Protein AF-A0A1Z9DS92-F1 (afdb_monomer_lite)

Foldseek 3Di:
DDPPPPPPPPCPVFFKFWPPDDLVPCVVQQVWWWWFDDVVVPDIWIWHQHSVRTIFIHVVGDSDPDPVVVCVRQAQTWIHTVPDDITGIHTD

Secondary structure (DSSP, 8-state):
-----SSSS------EEETT--TTT-HHHHHS-EEEEETTTTEEEEEEE-TTSEEEETTTTB-S---HHHHHHHTTPEEEETTEEEEEEEE-

Structure (mmCIF, N/CA/C/O backbone):
data_AF-A0A1Z9DS92-F1
#
_entry.id   AF-A0A1Z9DS92-F1
#
loop_
_atom_site.group_PDB
_atom_site.id
_atom_site.type_symbol
_atom_site.label_atom_id
_atom_site.label_alt_id
_atom_site.label_comp_id
_atom_site.label_asym_id
_atom_site.label_entity_id
_atom_site.label_seq_id
_atom_site.pdbx_PDB_ins_code
_atom_site.Cartn_x
_atom_site.Cartn_y
_atom_site.Cartn_z
_atom_site.occupancy
_atom_site.B_iso_or_equiv
_atom_site.auth_seq_id
_atom_site.auth_comp_id
_atom_site.auth_asym_id
_atom_site.auth_atom_id
_atom_site.pdbx_PDB_model_num
ATOM 1 N N . MET A 1 1 ? 33.619 12.275 30.978 1.00 38.12 1 MET A N 1
ATOM 2 C CA . MET A 1 1 ? 33.325 11.732 29.636 1.00 38.12 1 MET A CA 1
ATOM 3 C C . MET A 1 1 ? 32.021 10.964 29.735 1.00 38.12 1 MET A C 1
ATOM 5 O O . MET A 1 1 ? 32.007 9.836 30.198 1.00 38.12 1 MET A O 1
ATOM 9 N N . THR A 1 2 ? 30.918 11.636 29.441 1.00 38.19 2 THR A N 1
ATOM 10 C CA . THR A 1 2 ? 29.553 11.097 29.460 1.00 38.19 2 THR A CA 1
ATOM 11 C C . THR A 1 2 ? 29.190 10.709 28.028 1.00 38.19 2 THR A C 1
ATOM 13 O O . THR A 1 2 ? 29.329 11.564 27.152 1.00 38.19 2 THR A O 1
ATOM 16 N N . PRO A 1 3 ? 28.728 9.481 27.735 1.00 45.94 3 PRO A N 1
ATOM 17 C CA . PRO A 1 3 ? 28.198 9.177 26.417 1.00 45.94 3 PRO A CA 1
ATOM 18 C C . PRO A 1 3 ? 26.763 9.706 26.352 1.00 45.94 3 PRO A C 1
ATOM 20 O O . PRO A 1 3 ? 25.796 9.037 26.704 1.00 45.94 3 PRO A O 1
ATOM 23 N N . PHE A 1 4 ? 26.637 10.955 25.919 1.00 45.59 4 PHE A N 1
ATOM 24 C CA . PHE A 1 4 ? 25.380 11.584 25.528 1.00 45.59 4 PHE A CA 1
ATOM 25 C C . PHE A 1 4 ? 25.038 11.117 24.101 1.00 45.59 4 PHE A C 1
ATOM 27 O O . PHE A 1 4 ? 25.143 11.872 23.142 1.00 45.59 4 PHE A O 1
ATOM 34 N N . SER A 1 5 ? 24.762 9.825 23.903 1.00 47.62 5 SER A N 1
ATOM 35 C CA . SER A 1 5 ? 24.436 9.298 22.558 1.00 47.62 5 SER A CA 1
ATOM 36 C C . SER A 1 5 ? 23.423 8.153 22.554 1.00 47.62 5 SER A C 1
ATOM 38 O O . SER A 1 5 ? 23.266 7.479 21.546 1.00 47.62 5 SER A O 1
ATOM 40 N N . LEU A 1 6 ? 22.694 7.946 23.652 1.00 41.16 6 LEU A N 1
ATOM 41 C CA . LEU A 1 6 ? 21.720 6.854 23.782 1.00 41.16 6 LEU A CA 1
ATOM 42 C C . LEU A 1 6 ? 20.265 7.251 23.471 1.00 41.16 6 LEU A C 1
ATOM 44 O O . LEU A 1 6 ? 19.377 6.434 23.668 1.00 41.16 6 LEU A O 1
ATOM 48 N N . LEU A 1 7 ? 19.998 8.472 22.987 1.00 40.59 7 LEU A N 1
ATOM 49 C CA . LEU A 1 7 ? 18.621 8.975 22.830 1.00 40.59 7 LEU A CA 1
ATOM 50 C C . LEU A 1 7 ? 18.170 9.246 21.384 1.00 40.59 7 LEU A C 1
ATOM 52 O O . LEU A 1 7 ? 17.042 9.675 21.186 1.00 40.59 7 LEU A O 1
ATOM 56 N N . VAL A 1 8 ? 19.019 9.006 20.378 1.00 40.31 8 VAL A N 1
ATOM 57 C CA . VAL A 1 8 ? 18.723 9.355 18.967 1.00 40.31 8 VAL A CA 1
ATOM 58 C C . VAL A 1 8 ? 18.348 8.129 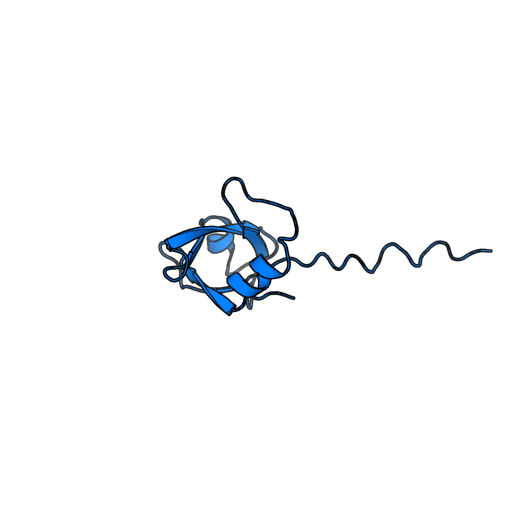18.114 1.00 40.31 8 VAL A C 1
ATOM 60 O O . VAL A 1 8 ? 18.116 8.260 16.924 1.00 40.31 8 VAL A O 1
ATOM 63 N N . ALA A 1 9 ? 18.261 6.929 18.699 1.00 39.75 9 ALA A N 1
ATOM 64 C CA . ALA A 1 9 ? 18.139 5.679 17.933 1.00 39.75 9 ALA A CA 1
ATOM 65 C C . ALA A 1 9 ? 16.887 4.830 18.233 1.00 39.75 9 ALA A C 1
ATOM 67 O O . ALA A 1 9 ? 16.866 3.668 17.852 1.00 39.75 9 ALA A O 1
ATOM 68 N N . GLN A 1 10 ? 15.870 5.348 18.935 1.00 36.72 10 GLN A N 1
ATOM 69 C CA . GLN A 1 10 ? 14.679 4.543 19.289 1.00 36.72 10 GLN A CA 1
ATOM 70 C C . GLN A 1 10 ? 13.328 5.220 19.061 1.00 36.72 10 GLN A C 1
ATOM 72 O O . GLN A 1 10 ? 12.301 4.681 19.460 1.00 36.72 10 GLN A O 1
ATOM 77 N N . ILE A 1 11 ? 13.296 6.350 18.358 1.00 41.44 11 ILE A N 1
ATOM 78 C CA . ILE A 1 11 ? 12.112 6.628 17.548 1.00 41.44 11 ILE A CA 1
ATOM 79 C C . ILE A 1 11 ? 12.401 5.923 16.225 1.00 41.44 11 ILE A C 1
ATOM 81 O O . ILE A 1 11 ? 12.771 6.550 15.241 1.00 41.44 11 ILE A O 1
ATOM 85 N N . GLU A 1 12 ? 12.326 4.588 16.232 1.00 42.69 12 GLU A N 1
ATOM 86 C CA . GLU A 1 12 ? 11.941 3.838 15.036 1.00 42.69 12 GLU A CA 1
ATOM 87 C C . GLU A 1 12 ? 10.500 4.262 14.755 1.00 42.69 12 GLU A C 1
ATOM 89 O O . GLU A 1 12 ? 9.540 3.637 15.177 1.00 42.69 12 GLU A O 1
ATOM 94 N N . ASP A 1 13 ? 10.391 5.483 14.249 1.00 48.59 13 ASP A N 1
ATOM 95 C CA . ASP A 1 13 ? 9.460 5.976 13.265 1.00 48.59 13 ASP A CA 1
ATOM 96 C C . ASP A 1 13 ? 8.542 4.859 12.741 1.00 48.59 13 ASP A C 1
ATOM 98 O O . ASP A 1 13 ? 8.808 4.251 11.704 1.00 48.59 13 ASP A O 1
ATOM 102 N N . GLU A 1 14 ? 7.489 4.558 13.517 1.00 54.78 14 GLU A N 1
ATOM 103 C CA . GLU A 1 14 ? 6.486 3.528 13.238 1.00 54.78 14 GLU A CA 1
ATOM 104 C C . GLU A 1 14 ? 5.641 3.962 12.029 1.00 54.78 14 GLU A C 1
ATOM 106 O O . GLU A 1 14 ? 4.492 4.405 12.152 1.00 54.78 14 GLU A O 1
ATOM 111 N N . HIS A 1 15 ? 6.248 3.884 10.853 1.00 67.00 15 HIS A N 1
ATOM 112 C CA . HIS A 1 15 ? 5.642 4.212 9.580 1.00 67.00 15 HIS A CA 1
ATOM 113 C C . HIS A 1 15 ? 5.023 2.969 8.958 1.00 67.00 15 HIS A C 1
ATOM 115 O O . HIS A 1 15 ? 5.499 1.842 9.105 1.00 67.00 15 HIS A O 1
ATOM 121 N N . PHE A 1 16 ? 3.944 3.181 8.217 1.00 78.25 16 PHE A N 1
ATOM 122 C CA . PHE A 1 16 ? 3.433 2.154 7.327 1.00 78.25 16 PHE A CA 1
ATOM 123 C C . PHE A 1 16 ? 4.355 2.042 6.119 1.00 78.25 16 PHE A C 1
ATOM 125 O O . PHE A 1 16 ? 4.843 3.056 5.622 1.00 78.25 16 PHE A O 1
ATOM 132 N N . ILE A 1 17 ? 4.567 0.828 5.624 1.00 79.62 17 ILE A N 1
ATOM 133 C CA . ILE A 1 17 ? 5.416 0.584 4.458 1.00 79.62 17 ILE A CA 1
ATOM 134 C C . ILE A 1 17 ? 4.644 -0.253 3.443 1.00 79.62 17 ILE A C 1
ATOM 136 O O . ILE A 1 17 ? 3.916 -1.191 3.795 1.00 79.62 17 ILE A O 1
ATOM 140 N N . LEU A 1 18 ? 4.804 0.084 2.162 1.00 81.25 18 LEU A N 1
ATOM 141 C CA . LEU A 1 18 ? 4.294 -0.748 1.080 1.00 81.25 18 LEU A CA 1
ATOM 142 C C . LEU A 1 18 ? 5.118 -2.039 1.003 1.00 81.25 18 LEU A C 1
ATOM 144 O O . LEU A 1 18 ? 6.342 -2.013 0.877 1.00 81.25 18 LEU A O 1
ATOM 148 N N . LYS A 1 19 ? 4.451 -3.192 1.088 1.00 81.44 19 LYS A N 1
ATOM 149 C CA . LYS A 1 19 ? 5.140 -4.485 1.092 1.00 81.44 19 LYS A CA 1
ATOM 150 C C . LYS A 1 19 ? 5.969 -4.696 -0.182 1.00 81.44 19 LYS A C 1
ATOM 152 O O . LYS A 1 19 ? 5.438 -4.556 -1.286 1.00 81.44 19 LYS A O 1
ATOM 157 N N . ASP A 1 20 ? 7.219 -5.126 0.007 1.00 83.00 20 ASP A N 1
ATOM 158 C CA . ASP A 1 20 ? 8.171 -5.466 -1.059 1.00 83.00 20 ASP A CA 1
ATOM 159 C C . ASP A 1 20 ? 8.392 -4.305 -2.048 1.00 83.00 20 ASP A C 1
ATOM 161 O O . ASP A 1 20 ? 8.557 -4.534 -3.244 1.00 83.00 20 ASP A O 1
ATOM 165 N N . PHE A 1 21 ? 8.346 -3.061 -1.552 1.00 83.25 21 PHE A N 1
ATOM 166 C CA . PHE A 1 21 ? 8.526 -1.868 -2.374 1.00 83.25 21 PHE A CA 1
ATOM 167 C C . PHE A 1 21 ? 9.921 -1.824 -2.999 1.00 83.25 21 PHE A C 1
ATOM 169 O O . PHE A 1 21 ? 10.930 -1.747 -2.293 1.00 83.25 21 PHE A O 1
ATOM 176 N N . ASP A 1 22 ? 9.969 -1.810 -4.329 1.00 86.31 22 ASP A N 1
ATOM 177 C CA . ASP A 1 22 ? 11.182 -1.550 -5.095 1.00 86.31 22 ASP A CA 1
ATOM 178 C C . ASP A 1 22 ? 11.091 -0.177 -5.759 1.00 86.31 22 ASP A C 1
ATOM 180 O O . ASP A 1 22 ? 10.276 0.062 -6.646 1.00 86.31 22 ASP A O 1
ATOM 184 N N . ARG A 1 23 ? 11.974 0.743 -5.368 1.00 83.12 23 ARG A N 1
ATOM 185 C CA . ARG A 1 23 ? 11.933 2.136 -5.834 1.00 83.12 23 ARG A CA 1
ATOM 186 C C . ARG A 1 23 ? 11.996 2.286 -7.362 1.00 83.12 23 ARG A C 1
ATOM 188 O O . ARG A 1 23 ? 11.493 3.277 -7.890 1.00 83.12 23 ARG A O 1
ATOM 195 N N . ALA A 1 24 ? 12.648 1.365 -8.073 1.00 84.75 24 ALA A N 1
ATOM 196 C CA . ALA A 1 24 ? 12.780 1.443 -9.524 1.00 84.75 24 ALA A CA 1
ATOM 197 C C . ALA A 1 24 ? 11.536 0.897 -10.239 1.00 84.75 24 ALA A C 1
ATOM 199 O O . ALA A 1 24 ? 11.099 1.487 -11.229 1.00 84.75 24 ALA A O 1
ATOM 200 N N . ALA A 1 25 ? 10.961 -0.196 -9.737 1.00 86.00 25 ALA A N 1
ATOM 201 C CA . ALA A 1 25 ? 9.789 -0.844 -10.316 1.00 86.00 25 ALA A CA 1
ATOM 202 C C . 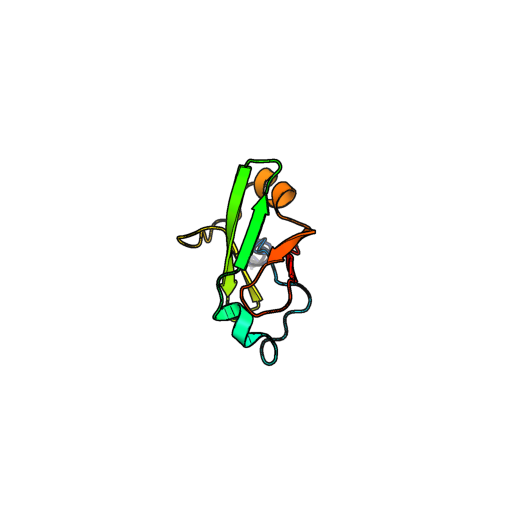ALA A 1 25 ? 8.458 -0.200 -9.884 1.00 86.00 25 ALA A C 1
ATOM 204 O O . ALA A 1 25 ? 7.519 -0.148 -10.675 1.00 86.00 25 ALA A O 1
ATOM 205 N N . ASP A 1 26 ? 8.387 0.341 -8.666 1.00 87.31 26 ASP A N 1
ATOM 206 C CA . ASP A 1 26 ? 7.145 0.772 -8.016 1.00 87.31 26 ASP A CA 1
ATOM 207 C C . ASP A 1 26 ? 6.938 2.298 -8.023 1.00 87.31 26 ASP A C 1
ATOM 209 O O . ASP A 1 26 ? 6.088 2.826 -7.307 1.00 87.31 26 ASP A O 1
ATOM 213 N N . LYS A 1 27 ? 7.663 3.036 -8.877 1.00 87.56 27 LYS A N 1
ATOM 214 C CA . LYS A 1 27 ? 7.544 4.504 -8.999 1.00 87.56 27 LYS A CA 1
ATOM 215 C C . LYS A 1 27 ? 6.105 4.975 -9.242 1.00 87.56 27 LYS A C 1
ATOM 217 O O . LYS A 1 27 ? 5.710 6.011 -8.719 1.00 87.56 27 LYS A O 1
ATOM 222 N N . ALA A 1 28 ? 5.322 4.205 -9.999 1.00 88.19 28 ALA A N 1
ATOM 223 C CA . ALA A 1 28 ? 3.931 4.534 -10.308 1.00 88.19 28 ALA A CA 1
ATOM 224 C C . ALA A 1 28 ? 3.029 4.566 -9.060 1.00 88.19 28 ALA A C 1
ATOM 226 O O . ALA A 1 28 ? 2.080 5.347 -9.018 1.00 88.19 28 ALA A O 1
ATOM 227 N N . TYR A 1 29 ? 3.346 3.779 -8.025 1.00 87.19 29 TYR A N 1
ATOM 228 C CA . TYR A 1 29 ? 2.605 3.801 -6.763 1.00 87.19 29 TYR A CA 1
ATOM 229 C C . TYR A 1 29 ? 2.804 5.116 -6.006 1.00 87.19 29 TYR A C 1
ATOM 231 O O . TYR A 1 29 ? 1.867 5.589 -5.381 1.00 87.19 29 TYR A O 1
ATOM 239 N N . ALA A 1 30 ? 3.980 5.744 -6.112 1.00 85.94 30 ALA A N 1
ATOM 240 C CA . ALA A 1 30 ? 4.240 7.056 -5.510 1.00 85.94 30 ALA A CA 1
ATOM 241 C C . ALA A 1 30 ? 3.601 8.228 -6.279 1.00 85.94 30 ALA A C 1
ATOM 243 O O . ALA A 1 30 ? 3.558 9.356 -5.796 1.00 85.94 30 ALA A O 1
ATOM 244 N N . GLU A 1 31 ? 3.120 7.972 -7.496 1.00 86.62 31 GLU A N 1
ATOM 245 C CA . GLU A 1 31 ? 2.427 8.949 -8.343 1.00 86.62 31 GLU A CA 1
ATOM 246 C C . GLU A 1 31 ? 0.900 8.739 -8.335 1.00 86.62 31 GLU A C 1
ATOM 248 O O . GLU A 1 31 ? 0.165 9.557 -8.887 1.00 86.62 31 GLU A O 1
ATOM 253 N N . THR A 1 32 ? 0.420 7.667 -7.692 1.00 87.25 32 THR A N 1
ATOM 254 C CA . THR A 1 32 ? -0.992 7.268 -7.658 1.00 87.25 32 THR A CA 1
ATOM 255 C C . THR A 1 32 ? -1.504 7.263 -6.224 1.00 87.25 32 THR A C 1
ATOM 257 O O . THR A 1 32 ? -0.898 6.672 -5.335 1.00 87.25 32 THR A O 1
ATOM 260 N N . MET A 1 33 ? -2.663 7.877 -5.991 1.00 89.19 33 MET A N 1
ATOM 261 C CA . MET A 1 33 ? -3.329 7.788 -4.693 1.00 89.19 33 MET A CA 1
ATOM 262 C C . MET A 1 33 ? -3.976 6.409 -4.532 1.00 89.19 33 MET A C 1
ATOM 264 O O . MET A 1 33 ? -4.796 6.002 -5.355 1.00 89.19 33 MET A O 1
ATOM 268 N N . GLY A 1 34 ? -3.607 5.700 -3.467 1.00 90.69 34 GLY A N 1
ATOM 269 C CA . GLY A 1 34 ? -4.246 4.450 -3.074 1.00 90.69 34 GLY A CA 1
ATOM 270 C C . GLY A 1 34 ? -5.432 4.686 -2.142 1.00 90.69 34 GLY A C 1
ATOM 271 O O . GLY A 1 34 ? -5.577 5.759 -1.553 1.00 90.69 34 GLY A O 1
ATOM 272 N N . ILE A 1 35 ? -6.267 3.667 -1.953 1.00 92.38 35 ILE A N 1
ATOM 273 C CA . ILE A 1 35 ? -7.348 3.687 -0.963 1.00 92.38 35 ILE A CA 1
ATOM 274 C C . ILE A 1 35 ? -7.417 2.379 -0.180 1.00 92.38 35 ILE A C 1
ATOM 276 O O . ILE A 1 35 ? -7.211 1.300 -0.721 1.00 92.38 35 ILE A O 1
ATOM 280 N N . ILE A 1 36 ? -7.758 2.467 1.104 1.00 90.94 36 ILE A N 1
ATOM 281 C CA . ILE A 1 36 ? -8.128 1.313 1.928 1.00 90.94 36 ILE A CA 1
ATOM 282 C C . ILE A 1 36 ? -9.635 1.399 2.190 1.00 90.94 36 ILE A C 1
ATOM 284 O O . ILE A 1 36 ? -10.070 2.223 3.009 1.00 90.94 36 ILE A O 1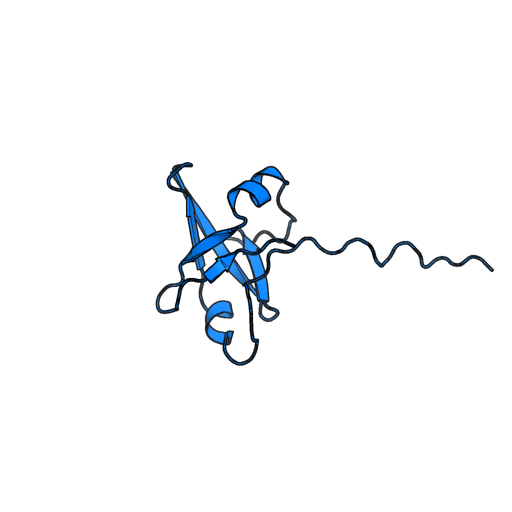
ATOM 288 N N . PRO A 1 37 ? -10.459 0.572 1.525 1.00 89.62 37 PRO A N 1
ATOM 289 C CA . PRO A 1 37 ? -11.884 0.519 1.811 1.00 89.62 37 PRO A CA 1
ATOM 290 C C . PRO A 1 37 ? -12.135 -0.161 3.164 1.00 89.62 37 PRO A C 1
ATOM 292 O O . PRO A 1 37 ? -11.638 -1.253 3.450 1.00 89.62 37 PRO A O 1
ATOM 295 N N . ARG A 1 38 ? -12.943 0.477 4.018 1.00 86.06 38 ARG A N 1
ATOM 296 C CA . ARG A 1 38 ? -13.378 -0.064 5.315 1.00 86.06 38 ARG A CA 1
ATOM 297 C C . ARG A 1 38 ? -14.900 -0.129 5.377 1.00 86.06 38 ARG A C 1
ATOM 299 O O . ARG A 1 38 ? -15.527 0.701 6.043 1.00 86.06 38 ARG A O 1
ATOM 306 N N . PRO A 1 39 ? -15.516 -1.116 4.696 1.00 85.38 39 PRO A N 1
ATOM 307 C CA . PRO A 1 39 ? -16.970 -1.267 4.678 1.00 85.38 39 PRO A CA 1
ATOM 308 C C . PRO A 1 39 ? -17.543 -1.550 6.072 1.00 85.38 39 PRO A C 1
ATOM 310 O O . PRO A 1 39 ? -18.669 -1.165 6.362 1.00 85.38 39 PRO A O 1
ATOM 313 N N . ASP A 1 40 ? -16.751 -2.151 6.959 1.00 84.62 40 ASP A N 1
ATOM 314 C CA . ASP A 1 40 ? -17.092 -2.393 8.361 1.00 84.62 40 ASP A CA 1
ATOM 315 C C . ASP A 1 40 ? -17.201 -1.109 9.202 1.00 84.62 40 ASP A C 1
ATOM 317 O O . ASP A 1 40 ? -17.873 -1.109 10.229 1.00 84.62 40 ASP A O 1
ATOM 321 N N . MET A 1 41 ? -16.578 -0.012 8.761 1.00 80.50 41 MET A N 1
ATOM 322 C CA . MET A 1 41 ? -16.698 1.316 9.378 1.00 80.50 41 MET A CA 1
ATOM 323 C C . MET A 1 41 ? -17.473 2.315 8.504 1.00 80.50 41 MET A C 1
ATOM 325 O O . MET A 1 41 ? -17.713 3.437 8.938 1.00 80.50 41 MET A O 1
ATOM 329 N N . GLY A 1 42 ? -17.850 1.933 7.279 1.00 84.62 42 GLY A N 1
ATOM 330 C CA . GLY A 1 42 ? -18.514 2.811 6.314 1.00 84.62 42 GLY A CA 1
ATOM 331 C C . GLY A 1 42 ? -17.638 3.956 5.792 1.00 84.62 42 GLY A C 1
ATOM 332 O O . GLY A 1 42 ? -18.180 4.993 5.418 1.00 84.62 42 GLY A O 1
ATOM 333 N N . ILE A 1 43 ? -16.307 3.800 5.783 1.00 83.50 43 ILE A N 1
ATOM 334 C CA . ILE A 1 43 ? -15.367 4.844 5.337 1.00 83.50 43 ILE A CA 1
ATOM 335 C C . ILE A 1 43 ? -14.360 4.326 4.304 1.00 83.50 43 ILE A C 1
ATOM 337 O O . ILE A 1 43 ? -14.123 3.122 4.187 1.00 83.50 43 ILE A O 1
ATOM 341 N N . ILE A 1 44 ? -13.728 5.258 3.593 1.00 87.12 44 ILE A N 1
ATOM 342 C CA . ILE A 1 44 ? -12.586 5.017 2.705 1.00 87.12 44 ILE A CA 1
ATOM 343 C C . ILE A 1 44 ? -11.414 5.832 3.245 1.00 87.12 44 ILE A C 1
ATOM 345 O O . ILE A 1 44 ? -11.569 7.019 3.529 1.00 87.12 44 ILE A O 1
ATOM 349 N N . ILE A 1 45 ? -10.261 5.189 3.416 1.00 87.81 45 ILE A N 1
ATOM 350 C CA . ILE A 1 45 ? -9.049 5.841 3.916 1.00 87.81 45 ILE A CA 1
ATOM 351 C C . ILE A 1 45 ? -8.115 6.064 2.723 1.00 87.81 45 ILE A C 1
ATOM 353 O O . ILE A 1 45 ? -7.622 5.076 2.178 1.00 87.81 45 ILE A O 1
ATOM 357 N N . PRO A 1 46 ? -7.871 7.314 2.295 1.00 88.88 46 PRO A N 1
ATOM 358 C CA . PRO A 1 46 ? -6.895 7.588 1.248 1.00 88.88 46 PRO A CA 1
ATOM 359 C C . PRO A 1 46 ? -5.474 7.300 1.743 1.00 88.88 46 PRO A C 1
ATOM 361 O O . PRO A 1 46 ? -5.162 7.462 2.927 1.00 88.88 46 PRO A O 1
ATOM 364 N N . VAL A 1 47 ? -4.633 6.845 0.822 1.00 88.38 47 VAL A N 1
ATOM 365 C CA . VAL A 1 47 ? -3.260 6.403 1.050 1.00 88.38 47 VAL A CA 1
ATOM 366 C C . VAL A 1 47 ? -2.342 7.102 0.058 1.00 88.38 47 VAL A C 1
ATOM 368 O O . VAL A 1 47 ? -2.558 7.039 -1.151 1.00 88.38 47 VAL A O 1
ATOM 371 N N . ASN A 1 48 ? -1.286 7.722 0.572 1.00 88.81 48 ASN A N 1
ATOM 372 C CA . ASN A 1 48 ? -0.217 8.292 -0.230 1.00 88.81 48 ASN A CA 1
ATOM 373 C C . ASN A 1 48 ? 1.067 7.484 -0.015 1.00 88.81 48 ASN A C 1
ATOM 375 O O . ASN A 1 48 ? 1.482 7.280 1.128 1.00 88.81 48 ASN A O 1
ATOM 379 N N . VAL A 1 49 ? 1.662 6.998 -1.105 1.00 87.56 49 VAL A N 1
ATOM 380 C CA . VAL A 1 49 ? 2.941 6.284 -1.077 1.00 87.56 49 VAL A CA 1
ATOM 381 C C . VAL A 1 49 ? 4.048 7.288 -1.358 1.00 87.56 49 VAL A C 1
ATOM 383 O O . VAL A 1 49 ? 4.077 7.950 -2.390 1.00 87.56 49 VAL A O 1
ATOM 386 N N . GLN A 1 50 ? 4.991 7.386 -0.440 1.00 87.06 50 GLN A N 1
ATOM 387 C CA . GLN A 1 50 ? 6.125 8.279 -0.557 1.00 87.06 50 GLN A CA 1
ATOM 388 C C . GLN A 1 50 ? 7.216 7.653 -1.445 1.00 87.06 50 GLN A C 1
ATOM 390 O O . GLN A 1 50 ? 7.257 6.435 -1.636 1.00 87.06 50 GLN A O 1
ATOM 395 N N . PRO A 1 51 ? 8.159 8.453 -1.979 1.00 84.62 51 PRO A N 1
ATOM 396 C CA . PRO A 1 51 ? 9.213 7.955 -2.871 1.00 84.62 51 PRO A CA 1
ATOM 397 C C . PRO A 1 51 ? 10.166 6.914 -2.259 1.00 84.62 51 PRO A C 1
ATOM 399 O O . PRO A 1 51 ? 10.936 6.286 -2.989 1.00 84.62 51 PRO A O 1
ATOM 402 N N . ASP A 1 52 ? 10.170 6.783 -0.934 1.00 82.25 52 ASP A N 1
ATOM 403 C CA . ASP A 1 52 ? 10.930 5.799 -0.164 1.00 82.25 52 ASP A CA 1
ATOM 404 C C . ASP A 1 52 ? 10.106 4.553 0.215 1.00 82.25 52 ASP A C 1
ATOM 406 O O . ASP A 1 52 ? 10.640 3.641 0.841 1.00 82.25 52 ASP A O 1
ATOM 410 N N . GLY A 1 53 ? 8.834 4.488 -0.193 1.00 81.25 53 GLY A N 1
ATOM 411 C CA . GLY A 1 53 ? 7.914 3.392 0.109 1.00 81.25 53 GLY A CA 1
ATOM 412 C C . GLY A 1 53 ? 7.164 3.546 1.430 1.00 81.25 53 GLY A C 1
ATOM 413 O O . GLY A 1 53 ? 6.325 2.694 1.744 1.00 81.25 53 GLY A O 1
ATOM 414 N N . SER A 1 54 ? 7.433 4.613 2.194 1.00 84.94 54 SER A N 1
ATOM 415 C CA . SER A 1 54 ? 6.632 4.949 3.368 1.00 84.94 54 SER A CA 1
ATOM 416 C C . SER A 1 54 ? 5.216 5.344 2.951 1.00 84.94 54 SER A C 1
ATOM 418 O O . SER A 1 54 ? 4.974 5.818 1.841 1.00 84.94 54 SER A O 1
ATOM 420 N N . ILE A 1 55 ? 4.250 5.090 3.822 1.00 85.25 55 ILE A N 1
ATOM 421 C CA . ILE A 1 55 ? 2.839 5.320 3.551 1.00 85.25 55 ILE A CA 1
ATOM 422 C C . ILE A 1 55 ? 2.285 6.329 4.545 1.00 85.25 55 ILE A C 1
ATOM 424 O O . ILE A 1 55 ? 2.356 6.143 5.761 1.00 85.25 55 ILE A O 1
ATOM 428 N N . LEU A 1 56 ? 1.650 7.359 3.995 1.00 85.69 56 LEU A N 1
ATOM 429 C CA . LEU A 1 56 ? 0.877 8.340 4.735 1.00 85.69 56 LEU A CA 1
ATOM 430 C C . LEU A 1 56 ? -0.614 8.071 4.539 1.00 85.69 56 LEU A C 1
ATOM 4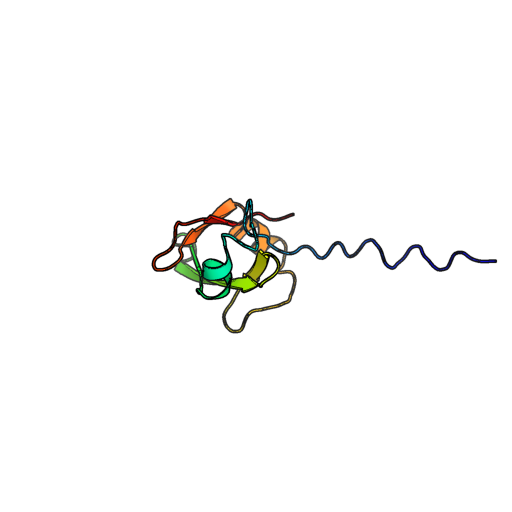32 O O . LEU A 1 56 ? -1.082 7.830 3.425 1.00 85.69 56 LEU A O 1
ATOM 436 N N . LEU A 1 57 ? -1.368 8.122 5.632 1.00 84.06 57 LEU A N 1
ATOM 437 C CA . LEU A 1 57 ? -2.819 7.953 5.609 1.00 84.06 57 LEU A CA 1
ATOM 438 C C . LEU A 1 57 ? -3.504 9.322 5.613 1.00 84.06 57 LEU A C 1
ATOM 440 O O . LEU A 1 57 ? -3.078 10.231 6.326 1.00 84.06 57 LEU A O 1
ATOM 444 N N . GLY A 1 58 ? -4.615 9.446 4.891 1.00 76.12 58 GLY A N 1
ATOM 445 C CA . GLY A 1 58 ? -5.435 10.657 4.866 1.00 76.12 58 GLY A CA 1
ATOM 446 C C . GLY A 1 58 ? -5.181 11.574 3.665 1.00 76.12 58 GLY A C 1
ATOM 447 O O . GLY A 1 58 ? -4.188 11.446 2.955 1.00 76.12 58 GLY A O 1
ATOM 448 N N . ASP A 1 59 ? -6.123 12.495 3.452 1.00 69.62 59 ASP A N 1
ATOM 449 C CA . ASP A 1 59 ? -6.015 13.621 2.522 1.00 69.62 59 ASP A CA 1
ATOM 450 C C . ASP A 1 59 ? -6.538 14.893 3.234 1.00 69.62 59 ASP A C 1
ATOM 452 O O . ASP A 1 59 ? -7.729 14.955 3.561 1.00 69.62 59 ASP A O 1
ATOM 456 N N . PRO A 1 60 ? -5.675 15.874 3.568 1.00 68.25 60 PRO A N 1
ATOM 457 C CA . PRO A 1 60 ? -4.236 15.885 3.313 1.00 68.25 60 PRO A CA 1
ATOM 458 C C . PRO A 1 60 ? -3.515 14.767 4.077 1.00 68.25 60 PRO A C 1
ATOM 460 O O . PRO A 1 60 ? -3.947 14.366 5.159 1.00 68.25 60 PRO A O 1
ATOM 463 N N . ALA A 1 61 ? -2.412 14.280 3.506 1.00 66.50 61 ALA A N 1
ATOM 464 C CA . ALA A 1 61 ? -1.593 13.232 4.103 1.00 66.50 61 ALA A CA 1
ATOM 465 C C . ALA A 1 61 ? -1.206 13.597 5.544 1.00 66.50 61 ALA A C 1
ATOM 467 O O . ALA A 1 61 ? -0.643 14.664 5.805 1.00 66.50 61 ALA A O 1
ATOM 468 N N . VAL A 1 62 ? -1.538 12.720 6.491 1.00 64.81 62 VAL A N 1
ATOM 469 C CA . VAL A 1 62 ? -1.267 12.948 7.908 1.00 64.81 62 VAL A CA 1
ATOM 470 C C . VAL A 1 62 ? 0.024 12.226 8.278 1.00 64.81 62 VAL A C 1
ATOM 472 O O . VAL A 1 62 ? 0.045 11.012 8.434 1.00 64.81 62 VAL A O 1
ATOM 475 N N . ASP A 1 63 ? 1.087 13.003 8.479 1.00 57.81 63 ASP A N 1
ATOM 476 C CA . ASP A 1 63 ? 2.434 12.551 8.879 1.00 57.81 63 ASP A CA 1
ATOM 477 C C . ASP A 1 63 ? 2.532 12.103 10.353 1.00 57.81 63 ASP A C 1
ATOM 479 O O . ASP A 1 63 ? 3.601 11.892 10.913 1.00 57.81 63 ASP A O 1
ATOM 483 N N . LYS A 1 64 ? 1.397 12.015 11.053 1.00 57.75 64 LYS A N 1
ATOM 484 C CA . LYS A 1 64 ? 1.379 11.628 12.464 1.00 57.75 64 LYS A CA 1
ATOM 485 C C . LYS A 1 64 ? 1.151 10.133 12.562 1.00 57.75 64 LYS A C 1
ATOM 487 O O . LYS A 1 64 ? 0.125 9.656 12.080 1.00 57.75 64 LYS A O 1
ATOM 492 N N . VAL A 1 65 ? 2.051 9.445 13.273 1.00 56.72 65 VAL A N 1
ATOM 493 C CA . VAL A 1 65 ? 1.879 8.051 13.709 1.00 56.72 65 VAL A CA 1
ATOM 494 C C . VAL A 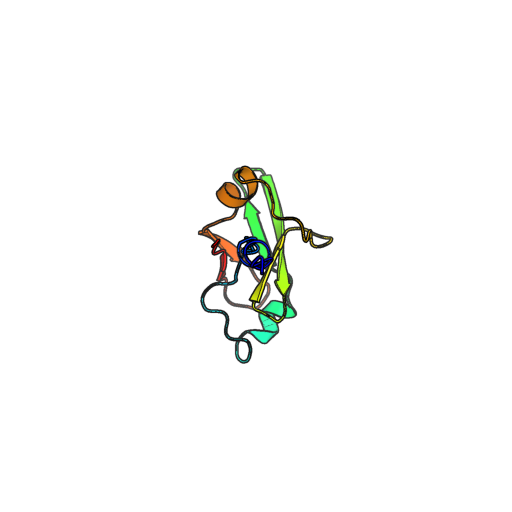1 65 ? 0.465 7.906 14.265 1.00 56.72 65 VAL A C 1
ATOM 496 O O . VAL A 1 65 ? 0.137 8.514 15.294 1.00 56.72 65 VAL A O 1
ATOM 499 N N . PRO A 1 66 ? -0.426 7.182 13.578 1.00 63.78 66 PRO A N 1
ATOM 500 C CA . PRO A 1 66 ? -1.799 7.162 14.004 1.00 63.78 66 PRO A CA 1
ATOM 501 C C . PRO A 1 66 ? -1.904 6.242 15.220 1.00 63.78 66 PRO A C 1
ATOM 503 O O . PRO A 1 66 ? -1.132 5.294 15.379 1.00 63.78 66 PRO A O 1
ATOM 506 N N . ALA A 1 67 ? -2.843 6.557 16.113 1.00 68.75 67 ALA A N 1
ATOM 507 C CA . ALA A 1 67 ? -3.058 5.802 17.343 1.00 68.75 67 ALA A CA 1
ATOM 508 C C . ALA A 1 67 ? -3.088 4.284 17.075 1.00 68.75 67 ALA A C 1
ATOM 510 O O . ALA A 1 67 ? -3.539 3.853 16.014 1.00 68.75 67 ALA A O 1
ATOM 511 N N . GLN A 1 68 ? -2.681 3.459 18.048 1.00 73.88 68 GLN A N 1
ATOM 512 C CA . GLN A 1 68 ? -2.652 1.993 17.900 1.00 73.88 68 GLN A CA 1
ATOM 513 C C . GLN A 1 68 ? -3.974 1.409 17.363 1.00 73.88 68 GLN A C 1
ATOM 515 O O . GLN A 1 68 ? -3.978 0.429 16.621 1.00 73.88 68 GLN A O 1
ATOM 520 N N . SER A 1 69 ? -5.105 2.035 17.697 1.00 74.25 69 SER A N 1
ATOM 521 C CA . SER A 1 69 ? -6.425 1.692 17.163 1.00 74.25 69 SER A CA 1
ATOM 522 C C . SER A 1 69 ? -6.516 1.823 15.642 1.00 74.25 69 SER A C 1
ATOM 524 O O . SER A 1 69 ? -7.097 0.953 15.000 1.00 74.25 69 SER A O 1
ATOM 526 N N . VAL A 1 70 ? -5.929 2.871 15.062 1.00 76.50 70 VAL A N 1
ATOM 527 C CA . VAL A 1 70 ? -5.869 3.091 13.614 1.00 76.50 70 VAL A CA 1
ATOM 528 C C . VAL A 1 70 ? -4.948 2.071 12.968 1.00 76.50 70 VAL A C 1
ATOM 530 O O . VAL A 1 70 ? -5.366 1.451 11.997 1.00 76.50 70 VAL A O 1
ATOM 533 N N . LYS A 1 71 ? -3.759 1.826 13.538 1.00 78.75 71 LYS A N 1
ATOM 534 C CA . LYS A 1 71 ? -2.854 0.769 13.059 1.00 78.75 71 LYS A CA 1
ATOM 535 C C . LYS A 1 71 ? -3.587 -0.564 12.971 1.00 78.75 71 LYS A C 1
ATOM 537 O O . LYS A 1 71 ? -3.727 -1.111 11.887 1.00 78.75 71 LYS A O 1
ATOM 542 N N . ASN A 1 72 ? -4.199 -1.017 14.062 1.00 80.12 72 ASN A N 1
ATOM 543 C CA . ASN A 1 72 ? -4.972 -2.264 14.076 1.00 80.12 72 ASN A CA 1
ATOM 544 C C . ASN A 1 72 ? -6.124 -2.278 13.051 1.00 80.12 72 ASN A C 1
ATOM 546 O O . ASN A 1 72 ? -6.532 -3.337 12.580 1.00 80.12 72 ASN A O 1
ATOM 550 N N . ALA A 1 73 ? -6.663 -1.108 12.711 1.00 79.44 73 ALA A N 1
ATOM 551 C CA . ALA A 1 73 ? -7.701 -0.954 11.706 1.00 79.44 73 ALA A CA 1
ATOM 552 C C . ALA A 1 73 ? -7.169 -1.136 10.267 1.00 79.44 73 ALA A C 1
ATOM 554 O O . ALA A 1 73 ? -7.886 -1.682 9.422 1.00 79.44 73 ALA A O 1
ATOM 555 N N . VAL A 1 74 ? -5.953 -0.673 9.973 1.00 83.19 74 VAL A N 1
ATOM 556 C CA . VAL A 1 74 ? -5.417 -0.611 8.602 1.00 83.19 74 VAL A CA 1
ATOM 557 C C . VAL A 1 74 ? -4.347 -1.662 8.292 1.00 83.19 74 VAL A C 1
ATOM 559 O O . VAL A 1 74 ? -4.196 -2.036 7.132 1.00 83.19 74 VAL A O 1
ATOM 562 N N . CYS A 1 75 ? -3.629 -2.180 9.291 1.00 85.19 75 CYS A N 1
ATOM 563 C CA . CYS A 1 75 ? -2.576 -3.176 9.092 1.00 85.19 75 CYS A CA 1
ATOM 564 C C . CYS A 1 75 ? -3.131 -4.456 8.459 1.00 85.19 75 CYS A C 1
ATOM 566 O O . CYS A 1 75 ? -4.169 -4.973 8.877 1.00 85.19 75 CYS A O 1
ATOM 568 N N . GLY A 1 76 ? -2.433 -4.981 7.450 1.00 84.31 76 GLY A N 1
ATOM 569 C CA . GLY A 1 76 ? -2.839 -6.185 6.726 1.00 84.31 76 GLY A CA 1
ATOM 570 C C . GLY A 1 76 ? -4.039 -5.986 5.798 1.00 84.31 76 GLY A C 1
ATOM 571 O O . GLY A 1 76 ? -4.533 -6.962 5.234 1.00 84.31 76 GLY A O 1
ATOM 572 N N . ARG A 1 77 ? -4.527 -4.750 5.630 1.00 87.69 77 ARG A N 1
ATOM 573 C CA . ARG A 1 77 ? -5.578 -4.437 4.660 1.00 87.69 77 ARG A CA 1
ATOM 574 C C . ARG A 1 77 ? -4.998 -4.250 3.268 1.00 87.69 77 ARG A C 1
ATOM 576 O O . ARG A 1 77 ? -3.857 -3.820 3.104 1.00 87.69 77 ARG A O 1
ATOM 583 N N . THR A 1 78 ? -5.822 -4.566 2.278 1.00 91.44 78 THR A N 1
ATOM 584 C CA . THR A 1 78 ? -5.535 -4.273 0.880 1.00 91.44 78 THR A CA 1
ATOM 585 C C . THR A 1 78 ? -5.696 -2.778 0.625 1.00 91.44 78 THR A C 1
ATOM 587 O O . THR A 1 78 ? -6.665 -2.161 1.068 1.00 91.44 78 THR A O 1
ATOM 590 N N . ILE A 1 79 ? -4.717 -2.225 -0.073 1.00 91.75 79 ILE A N 1
ATOM 591 C CA . ILE A 1 79 ? -4.694 -0.898 -0.658 1.00 91.75 79 ILE A CA 1
ATOM 592 C C . ILE A 1 79 ? -4.984 -1.090 -2.144 1.00 91.75 79 ILE A C 1
ATOM 594 O O . ILE A 1 79 ? -4.245 -1.797 -2.837 1.00 91.75 79 ILE A O 1
ATOM 598 N N . GLU A 1 80 ? -6.056 -0.470 -2.604 1.00 94.12 80 GLU A N 1
ATOM 599 C CA . GLU A 1 80 ? -6.458 -0.455 -4.004 1.00 94.12 80 GLU A CA 1
ATOM 600 C C . GLU A 1 80 ? -5.822 0.755 -4.685 1.00 94.12 80 GLU A C 1
ATOM 602 O O . GLU A 1 80 ? -5.821 1.856 -4.126 1.00 94.12 80 GLU A O 1
ATOM 607 N N . PHE A 1 81 ? -5.280 0.556 -5.884 1.00 92.50 81 PHE A N 1
ATOM 608 C CA . PHE A 1 81 ? -4.672 1.615 -6.685 1.00 92.50 81 PHE A CA 1
ATOM 609 C C . PHE A 1 81 ? -5.303 1.633 -8.074 1.00 92.50 81 PHE A C 1
ATOM 611 O O . PHE A 1 81 ? -5.382 0.609 -8.751 1.00 92.50 81 PHE A O 1
ATOM 618 N N . GLU A 1 82 ? -5.738 2.803 -8.533 1.00 90.81 82 GLU A N 1
ATOM 619 C CA . GLU A 1 82 ? -6.347 2.913 -9.856 1.00 90.81 82 GLU A CA 1
ATOM 620 C C . GLU A 1 82 ? -5.317 2.601 -10.955 1.00 90.81 82 GLU A C 1
ATOM 622 O O . GLU A 1 82 ? -4.287 3.261 -11.074 1.00 90.81 82 GLU A O 1
ATOM 627 N N . GLY A 1 83 ? -5.588 1.573 -11.764 1.00 89.06 83 GLY A N 1
ATOM 628 C CA . GLY A 1 83 ? -4.718 1.183 -12.877 1.00 89.06 83 GLY A CA 1
ATOM 629 C C . GLY A 1 83 ? -3.419 0.471 -12.476 1.00 89.06 83 GLY A C 1
ATOM 630 O O . GLY A 1 83 ? -2.600 0.192 -13.353 1.00 89.06 83 GLY A O 1
ATOM 631 N N . LEU A 1 84 ? -3.235 0.137 -11.195 1.00 90.12 84 LEU A N 1
ATOM 632 C CA . LEU A 1 84 ? -2.083 -0.609 -10.685 1.00 90.12 84 LEU A CA 1
ATOM 633 C C . LEU A 1 84 ? -2.540 -1.852 -9.906 1.00 90.12 84 LEU A C 1
ATOM 635 O O . LEU A 1 84 ? -3.668 -1.898 -9.423 1.00 90.12 84 LEU A O 1
ATOM 639 N N . PRO A 1 85 ? -1.684 -2.877 -9.762 1.00 91.94 85 PRO A N 1
ATOM 640 C CA . PRO A 1 85 ? -1.994 -4.014 -8.905 1.00 91.94 85 PRO A CA 1
ATOM 641 C C . PRO A 1 85 ? -2.166 -3.595 -7.442 1.00 91.94 85 PRO A C 1
ATOM 643 O O . PRO A 1 85 ? -1.334 -2.852 -6.913 1.00 91.94 85 PRO A O 1
ATOM 646 N N . ASP A 1 86 ? -3.178 -4.144 -6.778 1.00 92.19 86 ASP A N 1
ATOM 647 C CA . ASP A 1 86 ? -3.408 -3.937 -5.349 1.00 92.19 86 ASP A CA 1
ATOM 648 C C . ASP A 1 86 ? -2.217 -4.401 -4.499 1.00 92.19 86 ASP A C 1
ATOM 650 O O . ASP A 1 86 ? -1.486 -5.339 -4.841 1.00 92.19 86 ASP A O 1
ATOM 654 N N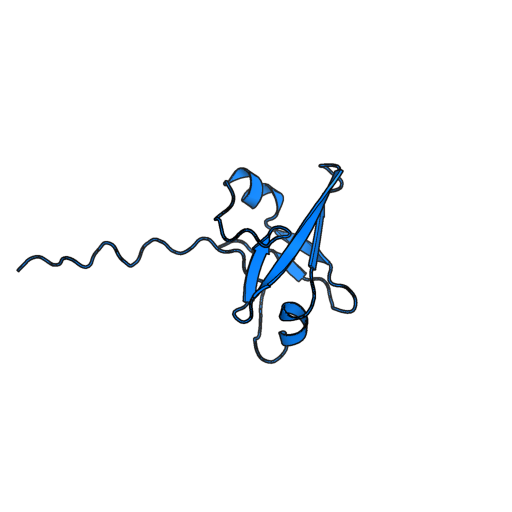 . ARG A 1 87 ? -2.034 -3.762 -3.342 1.00 88.75 87 ARG A N 1
ATOM 655 C CA . ARG A 1 87 ? -0.951 -4.080 -2.399 1.00 88.75 87 ARG A CA 1
ATOM 656 C C . ARG A 1 87 ? -1.485 -4.221 -0.987 1.00 88.75 87 ARG A C 1
ATOM 658 O O . ARG A 1 87 ? -2.556 -3.736 -0.668 1.00 88.75 87 ARG A O 1
ATOM 665 N N . VAL A 1 88 ? -0.733 -4.884 -0.118 1.00 86.19 88 VAL A N 1
ATOM 666 C CA . VAL A 1 88 ? -1.108 -5.023 1.295 1.00 86.19 88 VAL A CA 1
ATOM 667 C C . VAL A 1 88 ? -0.318 -4.023 2.126 1.00 86.19 88 VAL A C 1
ATOM 669 O O . VAL A 1 88 ? 0.905 -3.942 1.994 1.00 86.19 88 VAL A O 1
ATOM 672 N N . LEU A 1 89 ? -1.014 -3.296 3.001 1.00 84.25 89 LEU A N 1
ATOM 673 C CA . LEU A 1 89 ? -0.393 -2.415 3.981 1.00 84.25 89 LEU A CA 1
ATOM 674 C C . LEU A 1 89 ? 0.326 -3.245 5.046 1.00 84.25 89 LEU A C 1
ATOM 676 O O . LEU A 1 89 ? -0.306 -4.040 5.750 1.00 84.25 89 LEU A O 1
ATOM 680 N N . VAL A 1 90 ? 1.630 -3.028 5.200 1.00 81.75 90 VAL A N 1
ATOM 681 C CA . VAL A 1 90 ? 2.418 -3.630 6.276 1.00 81.75 90 VAL A CA 1
ATOM 682 C C . VAL A 1 90 ? 2.771 -2.555 7.291 1.00 81.75 90 VAL A C 1
ATOM 684 O O . VAL A 1 90 ? 3.162 -1.443 6.945 1.00 81.75 90 VAL A O 1
ATOM 687 N N . CYS A 1 91 ? 2.598 -2.908 8.556 1.00 78.38 91 CYS A N 1
ATOM 688 C CA . CYS A 1 91 ? 2.994 -2.094 9.691 1.00 78.38 91 CYS A CA 1
ATOM 689 C C . CYS A 1 91 ? 4.220 -2.746 10.314 1.00 78.38 91 CYS A C 1
ATOM 691 O O . CYS A 1 91 ? 4.207 -3.968 10.503 1.00 78.38 91 CYS A O 1
ATOM 693 N N . GLN A 1 92 ? 5.251 -1.951 10.582 1.00 65.50 92 GLN A N 1
ATOM 694 C CA . GLN A 1 92 ? 6.426 -2.366 11.343 1.00 65.50 92 GLN A CA 1
ATOM 695 C C . GLN A 1 92 ? 6.310 -1.866 12.778 1.00 65.50 92 GLN A C 1
ATOM 697 O O . GLN A 1 92 ? 5.733 -0.769 12.964 1.00 65.50 92 GLN A O 1
#

pLDDT: mean 76.4, std 16.36, range [36.72, 94.12]

Radius of gyration: 15.26 Å; chains: 1; bounding box: 52×22×42 Å

Sequence (92 aa):
MTPFSLLVAQIEDEHFILKDFDRAADKAYAETMGIIPRPDMGIIIPVNVQPDGSILLGDPAVDKVPAQSVKNAVCGRTIEFEGLPDRVLVCQ